Protein AF-A0A7Y7YJT6-F1 (afdb_monomer_lite)

pLDDT: mean 91.1, std 6.92, range [49.12, 96.25]

Structure (mmCIF, N/CA/C/O backbone):
data_AF-A0A7Y7YJT6-F1
#
_entry.id   AF-A0A7Y7YJT6-F1
#
loop_
_atom_site.group_PDB
_atom_site.id
_atom_site.type_symbol
_atom_site.label_atom_id
_atom_site.label_alt_id
_atom_site.label_comp_id
_atom_site.label_asym_id
_atom_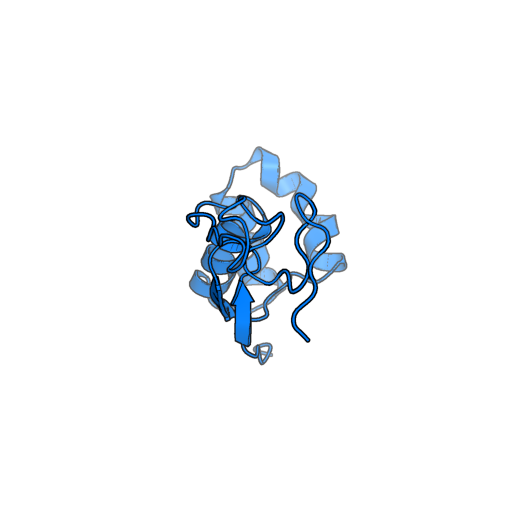site.label_entity_id
_atom_site.label_seq_id
_atom_site.pdbx_PDB_ins_code
_atom_site.Cartn_x
_atom_site.Cartn_y
_atom_site.Cartn_z
_atom_site.occupancy
_atom_site.B_iso_or_equiv
_atom_site.auth_seq_id
_atom_site.auth_comp_id
_atom_site.auth_asym_id
_atom_site.auth_atom_id
_atom_site.pdbx_PDB_model_num
ATOM 1 N N . MET A 1 1 ? -23.037 -3.570 9.710 1.00 49.12 1 MET A N 1
ATOM 2 C CA . MET A 1 1 ? -23.051 -3.901 8.269 1.00 49.12 1 MET A CA 1
ATOM 3 C C . MET A 1 1 ? -21.631 -4.250 7.879 1.00 49.12 1 MET A C 1
ATOM 5 O O . MET A 1 1 ? -20.758 -3.433 8.130 1.00 49.12 1 MET A O 1
ATOM 9 N N . ILE A 1 2 ? -21.392 -5.452 7.356 1.00 60.50 2 ILE A N 1
ATOM 10 C CA . ILE A 1 2 ? -20.072 -5.842 6.847 1.00 60.50 2 ILE A CA 1
ATOM 11 C C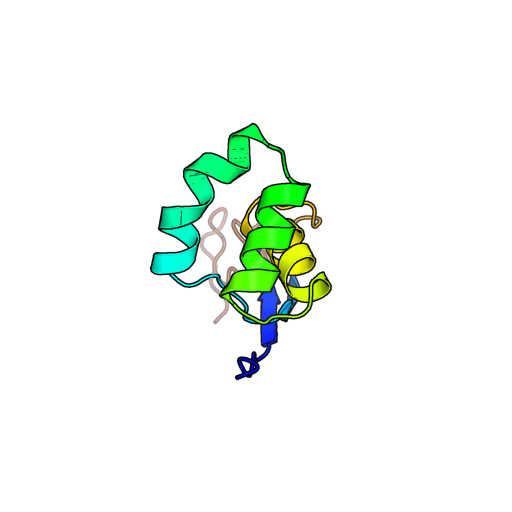 . ILE A 1 2 ? -19.956 -5.249 5.444 1.00 60.50 2 ILE A C 1
ATOM 13 O O . ILE A 1 2 ? -20.849 -5.434 4.619 1.00 60.50 2 ILE A O 1
ATOM 17 N N . ARG A 1 3 ? -18.901 -4.477 5.192 1.00 66.88 3 ARG A N 1
ATOM 18 C CA . ARG A 1 3 ? -18.657 -3.868 3.882 1.00 66.88 3 ARG A CA 1
ATOM 19 C C . ARG A 1 3 ? -18.252 -4.977 2.905 1.00 66.88 3 ARG A C 1
ATOM 21 O O . ARG A 1 3 ? -17.259 -5.655 3.146 1.00 66.88 3 ARG A O 1
ATOM 28 N N . GLU A 1 4 ?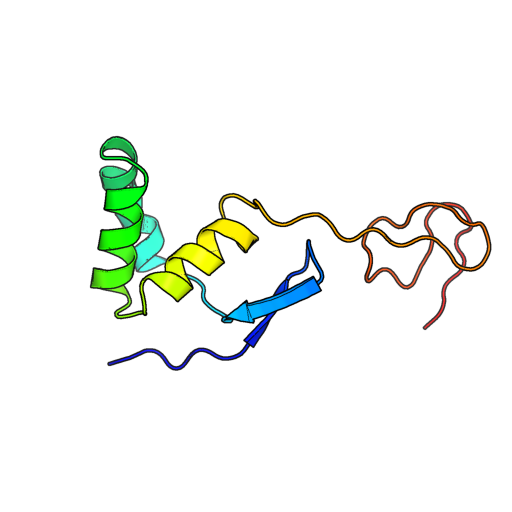 -18.999 -5.178 1.820 1.00 68.62 4 GLU A N 1
ATOM 29 C CA . GLU A 1 4 ? -18.582 -6.101 0.757 1.00 68.62 4 GLU A CA 1
ATOM 30 C C . GLU A 1 4 ? -17.410 -5.488 -0.018 1.00 68.62 4 GLU A C 1
ATOM 32 O O . GLU A 1 4 ? -17.506 -4.389 -0.572 1.00 68.62 4 GLU A O 1
ATOM 37 N N . LEU A 1 5 ? -16.273 -6.181 -0.023 1.00 84.81 5 LEU A N 1
ATOM 38 C CA . LEU A 1 5 ? -15.033 -5.704 -0.626 1.00 84.81 5 LEU A CA 1
ATOM 39 C C . LEU A 1 5 ? -14.644 -6.631 -1.779 1.00 84.81 5 LEU A C 1
ATOM 41 O O . LEU A 1 5 ? -14.472 -7.829 -1.591 1.00 84.81 5 LEU A O 1
ATOM 45 N N . GLY A 1 6 ? -14.493 -6.072 -2.982 1.00 92.19 6 GLY A N 1
ATOM 46 C CA . GLY A 1 6 ? -13.981 -6.815 -4.138 1.00 92.19 6 GLY A CA 1
ATOM 47 C C . GLY A 1 6 ? -12.461 -7.009 -4.090 1.00 92.19 6 GLY A C 1
ATOM 48 O O . GLY A 1 6 ? -11.808 -6.682 -3.103 1.00 92.19 6 GLY A O 1
ATOM 49 N N . HIS A 1 7 ? -11.868 -7.443 -5.205 1.00 94.94 7 HIS A N 1
ATOM 50 C CA . HIS A 1 7 ? -10.416 -7.622 -5.335 1.00 94.94 7 HIS A CA 1
ATOM 51 C C . HIS A 1 7 ? -9.788 -6.673 -6.372 1.00 94.94 7 HIS A C 1
ATOM 53 O O . HIS A 1 7 ? -10.468 -6.044 -7.201 1.00 94.94 7 HIS A O 1
ATOM 59 N N . ARG A 1 8 ? -8.463 -6.519 -6.308 1.00 93.62 8 ARG A N 1
ATOM 60 C CA . ARG A 1 8 ? -7.640 -5.820 -7.309 1.00 93.62 8 ARG A CA 1
ATOM 61 C C . ARG A 1 8 ? -6.204 -6.343 -7.302 1.00 93.62 8 ARG A C 1
ATOM 63 O O . ARG A 1 8 ? -5.767 -6.920 -6.317 1.00 93.62 8 ARG A O 1
ATOM 70 N N . LEU A 1 9 ? -5.444 -6.048 -8.352 1.00 94.38 9 LEU A N 1
ATOM 71 C CA . LEU A 1 9 ? -3.999 -6.289 -8.363 1.00 94.38 9 LEU A CA 1
ATOM 72 C C . LEU A 1 9 ? -3.258 -5.163 -7.635 1.00 94.38 9 LEU A C 1
ATOM 74 O O . LEU A 1 9 ? -3.514 -3.983 -7.887 1.00 94.38 9 LEU A O 1
ATOM 78 N N . CYS A 1 10 ? -2.300 -5.513 -6.783 1.00 93.06 10 CYS A N 1
ATOM 79 C CA . CYS A 1 10 ? -1.369 -4.567 -6.189 1.00 93.06 10 CYS A CA 1
ATOM 80 C C . CYS A 1 10 ? -0.486 -3.943 -7.281 1.00 93.06 10 CYS A C 1
ATOM 82 O O . CYS A 1 10 ? 0.135 -4.646 -8.078 1.00 93.06 10 CYS A O 1
ATOM 84 N N . ASP A 1 11 ? -0.382 -2.615 -7.309 1.00 89.81 11 ASP A N 1
ATOM 85 C CA . ASP A 1 11 ? 0.432 -1.915 -8.311 1.00 89.81 11 ASP A CA 1
ATOM 86 C C . ASP A 1 11 ? 1.936 -2.148 -8.128 1.00 89.81 11 ASP A C 1
ATOM 88 O O . ASP A 1 11 ? 2.689 -2.066 -9.097 1.00 89.81 11 ASP A O 1
ATOM 92 N N . ARG A 1 12 ? 2.371 -2.498 -6.910 1.00 92.12 12 ARG A N 1
ATOM 93 C CA . ARG A 1 12 ? 3.780 -2.729 -6.580 1.00 92.12 12 ARG A CA 1
ATOM 94 C C . ARG A 1 12 ? 4.231 -4.155 -6.885 1.00 92.12 12 ARG A C 1
ATOM 96 O O . ARG A 1 12 ? 5.167 -4.316 -7.658 1.00 92.12 12 ARG A O 1
ATOM 103 N N . CYS A 1 13 ? 3.598 -5.168 -6.293 1.00 93.88 13 CYS A N 1
ATOM 104 C CA . CYS A 1 13 ? 4.018 -6.573 -6.429 1.00 93.88 13 CYS A CA 1
ATOM 105 C C . CYS A 1 13 ? 3.233 -7.365 -7.486 1.00 93.88 13 CYS A C 1
ATOM 107 O O . CYS A 1 13 ? 3.735 -8.355 -8.008 1.00 93.88 13 CYS A O 1
ATOM 109 N N . GLY A 1 14 ? 2.028 -6.921 -7.852 1.00 92.44 14 GLY A N 1
ATOM 110 C CA . GLY A 1 14 ? 1.153 -7.642 -8.777 1.00 92.44 14 GLY A CA 1
ATOM 111 C C . GLY A 1 14 ? 0.282 -8.730 -8.149 1.00 92.44 14 GLY A C 1
ATOM 112 O O . GLY A 1 14 ? -0.466 -9.355 -8.893 1.00 92.44 14 GLY A O 1
ATOM 113 N N . ASP A 1 15 ? 0.321 -8.924 -6.829 1.00 95.12 15 ASP A N 1
ATOM 114 C CA . ASP A 1 15 ? -0.551 -9.883 -6.136 1.00 95.12 15 ASP A CA 1
ATOM 115 C C . ASP A 1 15 ? -2.014 -9.423 -6.126 1.00 95.12 15 ASP A C 1
ATOM 117 O O . ASP A 1 15 ? -2.300 -8.220 -6.136 1.00 95.12 15 ASP A O 1
ATOM 121 N N . THR A 1 16 ? -2.944 -10.377 -6.071 1.00 96.06 16 THR A N 1
ATOM 122 C CA . THR A 1 16 ? -4.370 -10.086 -5.874 1.00 96.06 16 THR A CA 1
ATOM 123 C C . THR A 1 16 ? -4.617 -9.771 -4.405 1.00 96.06 16 THR A C 1
ATOM 125 O O . THR A 1 16 ? -4.382 -10.618 -3.554 1.00 96.06 16 THR A O 1
ATOM 128 N N . ILE A 1 17 ? -5.102 -8.562 -4.129 1.00 95.19 17 ILE A N 1
ATOM 129 C CA . ILE A 1 17 ? -5.400 -8.055 -2.786 1.00 95.19 17 ILE A CA 1
ATOM 130 C C . ILE A 1 17 ? -6.853 -7.599 -2.691 1.00 95.19 17 ILE A C 1
ATOM 132 O O . ILE A 1 17 ? -7.501 -7.276 -3.698 1.00 95.19 17 ILE A O 1
ATOM 136 N N . THR A 1 18 ? -7.359 -7.502 -1.470 1.00 95.88 18 THR A N 1
ATOM 137 C CA . THR A 1 18 ? -8.666 -6.921 -1.177 1.00 95.88 18 THR A CA 1
ATOM 138 C C . THR A 1 18 ? -8.699 -5.456 -1.610 1.00 95.88 18 THR A C 1
ATOM 140 O O . THR A 1 18 ? -7.770 -4.668 -1.391 1.00 95.88 18 THR A O 1
ATOM 143 N N . ARG A 1 19 ? -9.800 -5.041 -2.236 1.00 93.94 19 ARG A N 1
ATOM 144 C CA . ARG A 1 19 ? -10.073 -3.652 -2.628 1.00 93.94 19 ARG A CA 1
ATOM 145 C C . ARG A 1 19 ? -10.589 -2.861 -1.427 1.00 93.94 19 ARG A C 1
ATOM 147 O O . ARG A 1 19 ? -11.645 -2.240 -1.473 1.00 93.94 19 ARG A O 1
ATOM 154 N N . TYR A 1 20 ? -9.816 -2.890 -0.353 1.00 93.25 20 TYR A N 1
ATOM 155 C CA . TYR A 1 20 ? -10.080 -2.124 0.847 1.00 93.25 20 TYR A CA 1
ATOM 156 C C . TYR A 1 20 ? -9.367 -0.771 0.803 1.00 93.25 20 TYR A C 1
ATOM 158 O O . TYR A 1 20 ? -8.232 -0.643 0.329 1.00 93.25 20 TYR A O 1
ATOM 166 N N . CYS A 1 21 ? -10.064 0.241 1.301 1.00 91.19 21 CYS A N 1
ATOM 167 C CA . CYS A 1 21 ? -9.525 1.533 1.682 1.00 91.19 21 CYS A CA 1
ATOM 168 C C . CYS A 1 21 ? -10.396 2.056 2.833 1.00 91.19 21 CYS A C 1
ATOM 170 O O . CYS A 1 21 ? -11.625 2.053 2.672 1.00 91.19 21 CYS A O 1
ATOM 172 N N . PRO A 1 22 ? -9.801 2.511 3.951 1.00 91.94 22 PRO A N 1
ATOM 173 C CA . PRO A 1 22 ? -10.548 3.207 4.992 1.00 91.94 22 PRO A CA 1
ATOM 174 C C . PRO A 1 22 ? -11.334 4.377 4.394 1.00 91.94 22 PRO A C 1
ATOM 176 O O . PRO A 1 22 ? -10.882 5.000 3.425 1.00 91.94 22 PRO A O 1
ATOM 179 N N . SER A 1 23 ? -12.511 4.671 4.944 1.00 91.56 23 SER A N 1
ATOM 180 C CA . SER A 1 23 ? -13.227 5.894 4.586 1.00 91.56 23 SER A CA 1
ATOM 181 C C . SER A 1 23 ? -12.415 7.131 4.985 1.00 91.56 23 SER A C 1
ATOM 183 O O . SER A 1 23 ? -11.569 7.078 5.881 1.00 91.56 23 SER A O 1
ATOM 185 N N . VAL A 1 24 ? -12.672 8.258 4.315 1.00 90.31 24 VAL A N 1
ATOM 186 C CA . VAL A 1 24 ? -12.015 9.535 4.638 1.00 90.31 24 VAL A CA 1
ATOM 187 C C . VAL A 1 24 ? -12.291 9.926 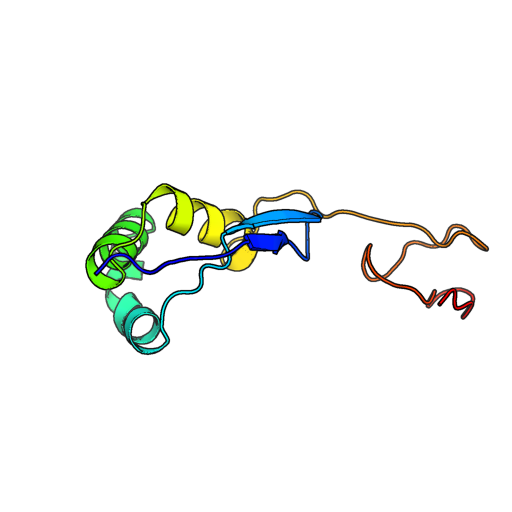6.090 1.00 90.31 24 VAL A C 1
ATOM 189 O O . VAL A 1 24 ? -11.364 10.305 6.795 1.00 90.31 24 VAL A O 1
ATOM 192 N N . GLU A 1 25 ? -13.533 9.758 6.548 1.00 91.88 25 GLU A N 1
ATOM 193 C CA . GLU A 1 25 ? -13.938 10.026 7.931 1.00 91.88 25 GLU A CA 1
ATOM 194 C C . GLU A 1 25 ? -13.110 9.216 8.930 1.00 91.88 25 GLU A C 1
ATOM 196 O O . GLU A 1 25 ? -12.493 9.786 9.830 1.00 91.88 25 GLU A O 1
ATOM 201 N N . THR A 1 26 ? -13.044 7.895 8.742 1.00 90.94 26 THR A N 1
ATOM 202 C CA . THR A 1 26 ? -12.228 7.028 9.591 1.00 90.94 26 THR A CA 1
ATOM 203 C C . THR A 1 26 ? -10.776 7.487 9.587 1.00 90.94 26 THR A C 1
ATOM 205 O O . THR A 1 26 ? -10.190 7.639 10.654 1.00 90.94 26 THR A O 1
ATOM 208 N N . PHE A 1 27 ? -10.203 7.760 8.412 1.00 88.69 27 PHE A N 1
ATOM 209 C CA . PHE A 1 27 ? -8.796 8.134 8.279 1.00 88.69 27 PHE A CA 1
ATOM 210 C C . PHE A 1 27 ? -8.463 9.456 8.986 1.00 88.69 27 PHE A C 1
ATOM 212 O O . PHE A 1 27 ? -7.436 9.552 9.656 1.00 88.69 27 PHE A O 1
ATOM 219 N N . SER A 1 28 ? -9.348 10.454 8.901 1.00 89.00 28 SER A N 1
ATOM 220 C CA . SER A 1 28 ? -9.192 11.745 9.584 1.00 89.00 28 SER A CA 1
ATOM 221 C C . SER A 1 28 ? -9.184 11.631 11.110 1.00 89.00 28 SER A C 1
ATOM 223 O O . SER A 1 28 ? -8.635 12.500 11.783 1.00 89.00 28 SER A O 1
ATOM 225 N N . LEU A 1 29 ? -9.758 10.562 11.663 1.00 90.25 29 LEU A N 1
ATOM 226 C CA . LEU A 1 29 ? -9.869 10.341 13.104 1.00 90.25 29 LEU A CA 1
ATOM 227 C C . LEU A 1 29 ? -8.772 9.425 13.669 1.00 90.25 29 LEU A C 1
ATOM 229 O O . LEU A 1 29 ? -8.735 9.212 14.879 1.00 90.25 29 LEU A O 1
ATOM 233 N N . LEU A 1 30 ? -7.860 8.908 12.833 1.00 88.62 30 LEU A N 1
ATOM 234 C CA . LEU A 1 30 ? -6.775 8.021 13.280 1.00 88.62 30 LEU A CA 1
ATOM 235 C C . LEU A 1 30 ? -5.613 8.752 13.959 1.00 88.62 30 LEU A C 1
ATOM 237 O O . LEU A 1 30 ? -4.832 8.105 14.653 1.00 88.62 30 LEU A O 1
ATOM 241 N N . GLY A 1 31 ? -5.501 10.075 13.790 1.00 85.81 31 GLY A N 1
ATOM 242 C CA . GLY A 1 31 ? -4.413 10.901 14.337 1.00 85.81 31 GLY A CA 1
ATOM 243 C C . GLY A 1 31 ? -4.035 10.557 15.788 1.00 85.81 31 GLY A C 1
ATOM 244 O O . GLY A 1 31 ? -2.897 10.158 16.020 1.00 85.81 31 GLY A O 1
ATOM 245 N N . PRO A 1 32 ? -4.982 10.598 16.746 1.00 89.94 32 PRO A N 1
ATOM 246 C CA . PRO A 1 32 ? -4.714 10.306 18.161 1.00 89.94 32 PRO A CA 1
ATOM 247 C C . PRO A 1 32 ? -4.279 8.863 18.472 1.00 89.94 32 PRO A C 1
ATOM 249 O O . PRO A 1 32 ? -3.757 8.590 19.552 1.00 89.94 32 PRO A O 1
ATOM 252 N N . PHE A 1 33 ? -4.523 7.917 17.562 1.00 90.19 33 PHE A N 1
ATOM 253 C CA . PHE A 1 33 ? -4.162 6.509 17.746 1.00 90.19 33 PHE A CA 1
ATOM 254 C C . PHE A 1 33 ? -2.742 6.211 17.261 1.00 90.19 33 PHE A C 1
ATOM 256 O O . PHE A 1 33 ? -2.163 5.206 17.665 1.00 90.19 33 PHE A O 1
ATOM 263 N N . HIS A 1 34 ? -2.149 7.083 16.437 1.00 85.44 34 HIS A N 1
ATOM 264 C CA . HIS A 1 34 ? -0.770 6.909 15.981 1.00 85.44 34 HIS A CA 1
ATOM 265 C C . HIS A 1 34 ? 0.236 6.954 17.137 1.00 85.44 34 HIS A C 1
ATOM 267 O O . HIS A 1 34 ? 1.144 6.124 17.168 1.00 85.44 34 HIS A O 1
ATOM 273 N N . ASP A 1 35 ? 0.027 7.840 18.114 1.00 87.62 35 ASP A N 1
ATOM 274 C CA . ASP A 1 35 ? 0.888 7.967 19.301 1.00 87.62 35 ASP A CA 1
ATOM 275 C C . ASP A 1 35 ? 0.813 6.735 20.220 1.00 87.62 35 ASP A C 1
ATOM 277 O O . ASP A 1 35 ? 1.745 6.443 20.966 1.00 87.62 35 ASP A O 1
ATOM 281 N N . GLN A 1 36 ? -0.278 5.968 20.130 1.00 89.94 36 GLN A N 1
ATOM 282 C CA . GLN A 1 36 ? -0.493 4.718 20.870 1.00 89.94 36 GLN A CA 1
ATOM 283 C C . GLN A 1 36 ? 0.116 3.498 20.153 1.00 89.94 36 GLN A C 1
ATOM 285 O O . GLN A 1 36 ? 0.139 2.393 20.696 1.00 89.94 36 GLN A O 1
ATOM 290 N N . GLY A 1 37 ? 0.634 3.689 18.936 1.00 88.69 37 GLY A N 1
ATOM 291 C CA . GLY A 1 37 ? 1.327 2.674 18.151 1.00 88.69 37 GLY A CA 1
ATOM 292 C C . GLY A 1 37 ? 0.467 1.983 17.087 1.00 88.69 37 GLY A C 1
ATOM 293 O O . GLY A 1 37 ? -0.750 2.134 17.000 1.00 88.69 37 GLY A O 1
ATOM 294 N N . LYS A 1 38 ? 1.135 1.181 16.243 1.00 87.56 38 LYS A N 1
ATOM 295 C CA . LYS A 1 38 ? 0.537 0.528 15.059 1.00 87.56 38 LYS A CA 1
ATOM 296 C C . LYS A 1 38 ? -0.700 -0.308 15.398 1.00 87.56 38 LYS A C 1
ATOM 298 O O . LYS A 1 38 ? -1.651 -0.299 14.625 1.00 87.56 38 LYS A O 1
ATOM 303 N N . GLN A 1 39 ? -0.686 -1.023 16.524 1.00 90.44 39 GLN A N 1
ATOM 304 C CA . GLN A 1 39 ? -1.790 -1.908 16.896 1.00 90.44 39 GLN A CA 1
ATOM 305 C C . GLN A 1 39 ? -3.074 -1.125 17.205 1.00 90.44 39 GLN A C 1
ATOM 307 O O . GLN A 1 39 ? -4.124 -1.484 16.688 1.00 90.44 39 GLN A O 1
ATOM 312 N N . ALA A 1 40 ? -2.978 -0.004 17.929 1.00 92.25 40 ALA A N 1
ATOM 313 C CA . ALA A 1 40 ? -4.131 0.843 18.240 1.00 92.25 40 ALA A CA 1
ATOM 314 C C . ALA A 1 40 ? -4.813 1.386 16.970 1.00 92.25 40 ALA A C 1
ATOM 316 O O . ALA A 1 40 ? -6.038 1.430 16.882 1.00 92.25 40 ALA A O 1
ATOM 317 N N . VAL A 1 41 ? -4.023 1.736 15.949 1.00 91.88 41 VAL A N 1
ATOM 318 C CA . VAL A 1 41 ? -4.542 2.163 14.640 1.00 91.88 41 VAL A CA 1
ATOM 319 C C . VAL A 1 41 ? -5.281 1.024 13.926 1.00 91.88 41 VAL A C 1
ATOM 321 O O . VAL A 1 41 ? -6.337 1.253 13.338 1.00 91.88 41 VAL A O 1
ATOM 324 N N . LEU A 1 42 ? -4.740 -0.200 13.956 1.00 92.31 42 LEU A N 1
ATOM 325 C CA . LEU A 1 42 ? -5.384 -1.369 13.344 1.00 92.31 42 LEU A CA 1
ATOM 326 C C . LEU A 1 42 ? -6.709 -1.701 14.037 1.00 92.31 42 LEU A C 1
ATOM 328 O O . LEU A 1 42 ? -7.714 -1.902 13.355 1.00 92.31 42 LEU A O 1
ATOM 332 N N . ASP A 1 43 ? -6.715 -1.709 15.368 1.00 92.75 43 ASP A N 1
ATOM 333 C CA . ASP A 1 43 ? -7.899 -2.021 16.169 1.00 92.75 43 ASP A CA 1
ATOM 334 C C . ASP A 1 43 ? -9.008 -0.984 15.935 1.00 92.75 43 ASP A C 1
ATOM 336 O O . ASP A 1 43 ? -10.171 -1.345 15.738 1.00 92.75 43 ASP A O 1
ATOM 340 N N . GLU A 1 44 ? -8.655 0.303 15.858 1.00 94.00 44 GLU A N 1
ATOM 341 C CA . GLU A 1 44 ? -9.618 1.372 15.584 1.00 94.00 44 GLU A CA 1
ATOM 342 C C . GLU A 1 44 ? -10.201 1.285 14.165 1.00 94.00 44 GLU A C 1
ATOM 344 O O . GLU A 1 44 ? -11.399 1.506 13.966 1.00 94.00 44 GLU A O 1
ATOM 349 N N . LEU A 1 45 ? -9.385 0.910 13.175 1.00 92.94 45 LEU A N 1
ATOM 350 C CA . LEU A 1 45 ? -9.846 0.667 11.806 1.00 92.94 45 LEU A CA 1
ATOM 351 C C . LEU A 1 45 ? -10.848 -0.485 11.737 1.00 92.94 45 LEU A C 1
ATOM 353 O O . LEU A 1 45 ? -11.902 -0.340 11.118 1.00 92.94 45 LEU A O 1
ATOM 357 N N . VAL A 1 46 ? -10.540 -1.609 12.387 1.00 93.75 46 VAL A N 1
ATOM 358 C CA . VAL A 1 46 ? -11.442 -2.767 12.473 1.00 93.75 46 VAL A CA 1
ATOM 359 C C . VAL A 1 46 ? -12.754 -2.366 13.140 1.00 93.75 46 VAL A C 1
ATOM 361 O O . VAL A 1 46 ? -13.829 -2.651 12.610 1.00 93.75 46 VAL A O 1
ATOM 364 N N . ARG A 1 47 ? -12.678 -1.649 14.268 1.00 93.12 47 ARG A N 1
ATOM 365 C CA . ARG A 1 47 ? -13.847 -1.216 15.041 1.00 93.12 47 ARG A CA 1
ATOM 366 C C . ARG A 1 47 ? -14.763 -0.280 14.251 1.00 93.12 47 ARG A C 1
ATOM 368 O O . ARG A 1 47 ? -15.980 -0.436 14.323 1.00 93.12 47 ARG A O 1
ATOM 375 N N . ARG A 1 48 ? -14.205 0.698 13.528 1.00 91.62 48 ARG A N 1
ATOM 376 C CA . ARG A 1 48 ? -14.988 1.701 12.779 1.00 91.62 48 ARG A CA 1
ATOM 377 C C . ARG A 1 48 ? -15.553 1.175 11.470 1.00 91.62 48 ARG A C 1
ATOM 379 O O . ARG A 1 48 ? -16.698 1.467 11.145 1.00 91.62 48 ARG A O 1
ATOM 386 N N . GLU A 1 49 ? -14.757 0.431 10.711 1.00 90.44 49 GLU A N 1
ATOM 387 C CA . GLU A 1 49 ? -15.140 -0.006 9.364 1.00 90.44 49 GLU A CA 1
ATOM 388 C C . GLU A 1 49 ? -15.829 -1.378 9.369 1.00 90.44 49 GLU A C 1
ATOM 390 O O . GLU A 1 49 ? -16.419 -1.767 8.361 1.00 90.44 49 GLU A O 1
ATOM 395 N N . GLY A 1 50 ? -15.781 -2.115 10.488 1.00 91.00 50 GLY A N 1
ATOM 396 C CA . GLY A 1 50 ? -16.404 -3.434 10.611 1.00 91.00 50 GLY A CA 1
ATOM 397 C C . GLY A 1 50 ? -15.822 -4.455 9.631 1.00 91.00 50 GLY A C 1
ATOM 398 O O . GLY A 1 50 ? -16.563 -5.256 9.060 1.00 91.00 50 GLY A O 1
ATOM 399 N N . VAL A 1 51 ? -14.510 -4.381 9.391 1.00 90.50 51 VAL A N 1
ATOM 400 C CA . VAL A 1 51 ? -13.772 -5.223 8.438 1.00 90.50 51 VAL A CA 1
ATOM 401 C C . VAL A 1 51 ? -12.889 -6.234 9.159 1.00 90.50 51 VAL A C 1
ATOM 403 O O . VAL A 1 51 ? -12.440 -5.992 10.277 1.00 90.50 51 VAL A O 1
ATOM 406 N N . ASP A 1 52 ? -12.608 -7.357 8.499 1.00 92.06 52 ASP A N 1
ATOM 407 C CA . ASP A 1 52 ? -11.703 -8.375 9.031 1.00 92.06 52 ASP A CA 1
ATOM 408 C C . ASP A 1 52 ? -10.301 -7.778 9.309 1.00 92.06 52 ASP A C 1
ATOM 410 O O . ASP A 1 52 ? -9.748 -7.086 8.441 1.00 92.06 52 ASP A O 1
ATOM 414 N N . PRO A 1 53 ? -9.688 -8.043 10.479 1.00 93.44 53 PRO A N 1
ATOM 415 C CA . PRO A 1 53 ? -8.349 -7.551 10.810 1.00 93.44 53 PRO A CA 1
ATOM 416 C C . PRO A 1 53 ? -7.277 -7.893 9.767 1.00 93.44 53 PRO A C 1
ATOM 418 O O . PRO A 1 53 ? -6.375 -7.089 9.521 1.00 93.44 53 PRO A O 1
ATOM 421 N N . ASN A 1 54 ? -7.380 -9.047 9.102 1.00 94.06 54 ASN A N 1
ATOM 422 C CA . ASN A 1 54 ? -6.441 -9.457 8.060 1.00 94.06 54 ASN A CA 1
ATOM 423 C C . ASN A 1 54 ? -6.543 -8.572 6.816 1.00 94.06 54 ASN A C 1
ATOM 425 O O . ASN A 1 54 ? -5.523 -8.305 6.183 1.00 94.06 54 ASN A O 1
ATOM 429 N N . ILE A 1 55 ? -7.735 -8.062 6.491 1.00 94.44 55 ILE A N 1
ATOM 430 C CA . ILE A 1 55 ? -7.936 -7.120 5.379 1.00 94.44 55 ILE A CA 1
ATOM 431 C C . ILE A 1 55 ? -7.258 -5.781 5.692 1.00 94.44 55 ILE A C 1
ATOM 433 O O . ILE A 1 55 ? -6.608 -5.186 4.827 1.00 94.44 55 ILE A O 1
ATOM 437 N N . VAL A 1 56 ? -7.363 -5.306 6.937 1.00 94.25 56 VAL A N 1
ATOM 438 C CA . VAL A 1 56 ? -6.666 -4.086 7.372 1.00 94.25 56 VAL A CA 1
ATOM 439 C C . VAL A 1 56 ? -5.155 -4.298 7.324 1.00 94.25 56 VAL A C 1
ATOM 441 O O . VAL A 1 56 ? -4.428 -3.455 6.795 1.00 94.25 56 VAL A O 1
ATOM 444 N N . LEU A 1 57 ? -4.672 -5.444 7.806 1.00 94.38 57 LEU A N 1
ATOM 445 C CA . LEU A 1 57 ? -3.255 -5.788 7.772 1.00 94.38 57 LEU A CA 1
ATOM 446 C C . LEU A 1 57 ? -2.714 -5.879 6.337 1.00 94.38 57 LEU A C 1
ATOM 448 O O . LEU A 1 57 ? -1.646 -5.335 6.047 1.00 94.38 57 LEU A O 1
ATOM 452 N N . GLU A 1 58 ? -3.456 -6.515 5.428 1.00 95.12 58 GLU A N 1
ATOM 453 C CA . GLU A 1 58 ? -3.135 -6.578 3.999 1.00 95.12 58 GLU A CA 1
ATOM 454 C C . GLU A 1 58 ? -3.049 -5.170 3.394 1.00 95.12 58 GLU A C 1
ATOM 456 O O . GLU A 1 58 ? -2.066 -4.830 2.728 1.00 95.12 58 GLU A O 1
ATOM 461 N N . TYR A 1 59 ? -4.022 -4.302 3.686 1.00 93.75 59 TYR A N 1
ATOM 462 C CA . TYR A 1 59 ? -3.986 -2.907 3.250 1.00 93.75 59 TYR A CA 1
ATOM 463 C C . TYR A 1 59 ? -2.740 -2.172 3.757 1.00 93.75 59 TYR A C 1
ATOM 465 O O . TYR A 1 59 ? -2.086 -1.472 2.978 1.00 93.75 59 TYR A O 1
ATOM 473 N N . PHE A 1 60 ? -2.348 -2.365 5.018 1.00 92.25 60 PHE A N 1
ATOM 474 C CA . PHE A 1 60 ? -1.123 -1.763 5.547 1.00 92.25 60 PHE A CA 1
ATOM 475 C C . PHE A 1 60 ? 0.111 -2.233 4.779 1.00 92.25 60 PHE A C 1
ATOM 477 O O . PHE A 1 60 ? 0.872 -1.394 4.294 1.00 92.25 60 PHE A O 1
ATOM 484 N N . ARG A 1 61 ? 0.257 -3.550 4.602 1.00 94.19 61 ARG A N 1
ATOM 485 C CA . ARG A 1 61 ? 1.410 -4.181 3.942 1.00 94.19 61 ARG A CA 1
ATOM 486 C C . ARG A 1 61 ? 1.531 -3.870 2.454 1.00 94.19 61 ARG A C 1
ATOM 488 O O . ARG A 1 61 ? 2.627 -3.975 1.907 1.00 94.19 61 ARG A O 1
ATOM 495 N N . HIS A 1 62 ? 0.439 -3.508 1.781 1.00 95.00 62 HIS A N 1
ATOM 496 C CA . HIS A 1 62 ? 0.447 -3.242 0.337 1.00 95.00 62 HIS A CA 1
ATOM 497 C C . HIS A 1 62 ? 0.254 -1.767 -0.041 1.00 95.00 62 HIS A C 1
ATOM 499 O O . HIS A 1 62 ? 0.539 -1.412 -1.187 1.00 95.00 62 HIS A O 1
ATOM 505 N N . ARG A 1 63 ? -0.241 -0.903 0.860 1.00 90.75 63 ARG A N 1
ATOM 506 C CA . ARG A 1 63 ? -0.578 0.501 0.541 1.00 90.75 63 ARG A CA 1
ATOM 507 C C . ARG A 1 63 ? 0.073 1.516 1.475 1.00 90.75 63 ARG A C 1
ATOM 509 O O . ARG A 1 63 ? 0.750 2.403 0.973 1.00 90.75 63 ARG A O 1
ATOM 516 N N . MET A 1 64 ? -0.136 1.403 2.787 1.00 88.12 64 MET A N 1
ATOM 517 C CA . MET A 1 64 ? 0.340 2.408 3.756 1.00 88.12 64 MET A CA 1
ATOM 518 C C . MET A 1 64 ? 1.845 2.310 3.998 1.00 88.12 64 MET A C 1
ATOM 520 O O . MET A 1 64 ? 2.565 3.294 3.874 1.00 88.12 64 MET A O 1
ATOM 524 N N . PHE A 1 65 ? 2.314 1.102 4.309 1.00 89.81 65 PHE A N 1
ATOM 525 C CA . PHE A 1 65 ? 3.715 0.786 4.564 1.00 89.81 65 PHE A CA 1
ATOM 526 C C . PHE A 1 65 ? 4.069 -0.433 3.717 1.00 89.81 65 PHE A C 1
ATOM 528 O O . PHE A 1 65 ? 4.000 -1.562 4.201 1.00 89.81 65 PHE A O 1
ATOM 535 N N . PRO A 1 66 ? 4.355 -0.232 2.418 1.00 90.69 66 PRO A N 1
ATOM 536 C CA . PRO A 1 66 ? 4.525 -1.341 1.499 1.00 90.69 66 PRO A CA 1
ATOM 537 C C . PRO A 1 66 ? 5.688 -2.260 1.913 1.00 90.69 66 PRO A C 1
ATOM 539 O O . PRO A 1 66 ? 6.860 -1.910 1.762 1.00 90.69 66 PRO A O 1
ATOM 542 N N . GLU A 1 67 ? 5.365 -3.471 2.357 1.00 94.69 67 GLU A N 1
ATOM 543 C CA . GLU A 1 67 ? 6.307 -4.548 2.703 1.00 94.69 67 GLU A CA 1
ATOM 544 C C . GLU A 1 67 ? 6.479 -5.537 1.530 1.00 94.69 67 GLU A C 1
ATOM 546 O O . GLU A 1 67 ? 7.454 -6.281 1.463 1.00 94.69 67 GLU A O 1
ATOM 551 N N . CYS A 1 68 ? 5.562 -5.521 0.555 1.00 94.25 68 CYS A N 1
ATOM 552 C CA . CYS A 1 68 ? 5.581 -6.436 -0.588 1.00 94.25 68 CYS A CA 1
ATOM 553 C C . CYS A 1 68 ? 6.734 -6.157 -1.572 1.00 94.25 68 CYS A C 1
ATOM 555 O O . CYS A 1 68 ? 7.065 -5.005 -1.860 1.00 94.25 68 CYS A O 1
ATOM 557 N N . LYS A 1 69 ? 7.333 -7.206 -2.148 1.00 93.44 69 LYS A N 1
ATOM 558 C CA . LYS A 1 69 ? 8.460 -7.052 -3.082 1.00 93.44 69 LYS A CA 1
ATOM 559 C C . LYS A 1 69 ? 8.003 -6.367 -4.384 1.00 93.44 69 LYS A C 1
ATOM 561 O O . LYS A 1 69 ? 7.042 -6.832 -4.995 1.00 93.44 69 LYS A O 1
ATOM 566 N N . PRO A 1 70 ? 8.678 -5.297 -4.850 1.00 92.50 70 PRO A N 1
ATOM 567 C CA . PRO A 1 70 ? 8.342 -4.676 -6.125 1.00 92.50 70 PRO A CA 1
ATOM 568 C C . PRO A 1 70 ? 8.533 -5.660 -7.277 1.00 92.50 70 PRO A C 1
ATOM 570 O O . PRO A 1 70 ? 9.585 -6.292 -7.399 1.00 92.50 70 PRO A O 1
ATOM 573 N N . LYS A 1 71 ? 7.532 -5.749 -8.149 1.00 94.62 71 LYS A N 1
ATOM 574 C CA . LYS A 1 71 ? 7.641 -6.454 -9.418 1.00 94.62 71 LYS A CA 1
ATOM 575 C C . LYS A 1 71 ? 8.331 -5.543 -10.421 1.00 94.62 71 LYS A C 1
ATOM 577 O O . LYS A 1 71 ? 7.945 -4.389 -10.607 1.00 94.62 71 LYS A O 1
ATOM 582 N N . VAL A 1 72 ? 9.359 -6.084 -11.060 1.00 93.38 72 VAL A N 1
ATOM 583 C CA . VAL A 1 72 ? 10.167 -5.402 -12.071 1.00 93.38 72 VAL A CA 1
ATOM 584 C C . VAL A 1 72 ? 9.939 -6.097 -13.407 1.00 93.38 72 VAL A C 1
ATOM 586 O O . VAL A 1 72 ? 9.813 -7.319 -13.459 1.00 93.38 72 VAL A O 1
ATOM 589 N N . ALA A 1 73 ? 9.873 -5.317 -14.480 1.00 93.75 73 ALA A N 1
ATOM 590 C CA . ALA A 1 73 ? 9.835 -5.825 -15.844 1.00 93.75 73 ALA A CA 1
ATOM 591 C C . ALA A 1 73 ? 10.873 -5.095 -16.696 1.00 93.75 73 ALA A C 1
ATOM 593 O O . ALA A 1 73 ? 11.304 -3.990 -16.359 1.00 93.75 73 ALA A O 1
ATOM 594 N N . HIS A 1 74 ? 11.244 -5.720 -17.807 1.00 95.69 74 HIS A N 1
ATOM 595 C CA . HIS A 1 74 ? 12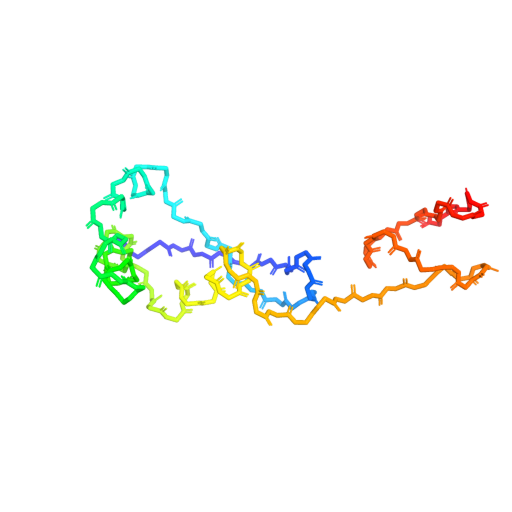.224 -5.204 -18.752 1.00 95.69 74 HIS A CA 1
ATOM 596 C C . HIS A 1 74 ? 11.580 -5.049 -20.127 1.00 95.69 74 HIS A C 1
ATOM 598 O O . HIS A 1 74 ? 10.644 -5.768 -20.477 1.00 95.69 74 HIS A O 1
ATOM 604 N N . CYS A 1 75 ? 12.075 -4.091 -20.903 1.00 96.25 75 CYS A N 1
ATOM 605 C CA . CYS A 1 75 ? 11.649 -3.882 -22.275 1.00 96.25 75 CYS A CA 1
ATOM 606 C C . CYS A 1 75 ? 12.012 -5.097 -23.135 1.00 96.25 75 CYS A C 1
ATOM 608 O O . CYS A 1 75 ? 13.175 -5.491 -23.181 1.00 96.25 75 CYS A O 1
ATOM 610 N N . ALA A 1 76 ? 11.041 -5.623 -23.883 1.00 94.50 76 ALA A N 1
ATOM 611 C CA . ALA A 1 76 ? 11.254 -6.747 -24.794 1.00 94.50 76 ALA A CA 1
ATOM 612 C C . ALA A 1 76 ? 12.211 -6.431 -25.964 1.00 94.50 76 ALA A C 1
ATOM 614 O O . ALA A 1 76 ? 12.750 -7.348 -26.571 1.00 94.50 76 ALA A O 1
ATOM 615 N N . PHE A 1 77 ? 12.429 -5.149 -26.282 1.00 95.38 77 PHE A N 1
ATOM 616 C CA . PHE A 1 77 ? 13.246 -4.723 -27.424 1.00 95.38 77 PHE A CA 1
ATOM 617 C C . PHE A 1 77 ? 14.688 -4.381 -27.049 1.00 95.38 77 PHE A C 1
ATOM 619 O O . PHE A 1 77 ? 15.607 -4.719 -27.786 1.00 95.38 77 PHE A O 1
ATOM 626 N N . CYS A 1 78 ? 14.898 -3.680 -25.931 1.00 96.19 78 CYS A N 1
ATOM 627 C CA . CYS A 1 78 ? 16.223 -3.180 -25.549 1.00 96.19 78 CYS A CA 1
ATOM 628 C C . CYS A 1 78 ? 16.713 -3.692 -24.188 1.00 96.19 78 CYS A C 1
ATOM 630 O O . CYS A 1 78 ? 17.774 -3.275 -23.738 1.00 96.19 78 CYS A O 1
ATOM 632 N N . GLY A 1 79 ? 15.926 -4.515 -23.485 1.00 95.56 79 GLY A N 1
ATOM 633 C CA . GLY A 1 79 ? 16.267 -5.040 -22.157 1.00 95.56 79 GLY A CA 1
ATOM 634 C C . GLY A 1 79 ? 16.259 -4.009 -21.020 1.00 95.56 79 GLY A C 1
ATOM 635 O O . GLY A 1 79 ? 16.438 -4.381 -19.866 1.00 95.56 79 GLY A O 1
ATOM 636 N N . GLY A 1 80 ? 16.024 -2.725 -21.308 1.00 95.50 80 GLY A N 1
ATOM 637 C CA . GLY A 1 80 ? 16.002 -1.662 -20.300 1.00 95.50 80 GLY A CA 1
ATOM 638 C C . GLY A 1 80 ? 14.886 -1.860 -19.272 1.00 95.50 80 GLY A C 1
ATOM 639 O O . GLY A 1 80 ? 13.773 -2.258 -19.628 1.00 95.50 80 GLY A O 1
ATOM 640 N N . GLN A 1 81 ? 15.169 -1.577 -18.000 1.00 95.38 81 GLN A N 1
ATOM 641 C CA . GLN A 1 81 ? 14.189 -1.708 -16.923 1.00 95.38 81 GLN A CA 1
ATOM 642 C C . GLN A 1 81 ? 13.019 -0.732 -17.124 1.00 95.38 81 GLN A C 1
ATOM 644 O O . GLN A 1 81 ? 13.202 0.447 -17.421 1.00 95.38 81 GLN A O 1
ATOM 649 N N . LEU A 1 82 ? 11.791 -1.222 -16.959 1.00 94.19 82 LEU A N 1
ATOM 650 C CA . LEU A 1 82 ? 10.584 -0.412 -17.109 1.00 94.19 82 LEU A CA 1
ATOM 651 C C . LEU A 1 82 ? 10.251 0.350 -15.824 1.00 94.19 82 LEU A C 1
ATOM 653 O O . LEU A 1 82 ? 10.471 -0.139 -14.715 1.00 94.19 82 LEU A O 1
ATOM 657 N N . ARG A 1 83 ? 9.643 1.537 -15.981 1.00 90.06 83 ARG A N 1
ATOM 658 C CA . ARG A 1 83 ? 9.204 2.387 -14.858 1.00 90.06 83 ARG A CA 1
ATOM 659 C C . ARG A 1 83 ? 8.193 1.677 -13.958 1.00 90.06 83 ARG A C 1
ATOM 661 O O . ARG A 1 83 ? 8.220 1.840 -12.743 1.00 90.06 83 ARG A O 1
ATOM 668 N N . THR A 1 84 ? 7.290 0.906 -14.555 1.00 90.38 84 THR A N 1
ATOM 669 C CA . THR A 1 84 ? 6.385 0.003 -13.843 1.00 90.38 84 THR A CA 1
ATOM 670 C C . THR A 1 84 ? 6.350 -1.322 -14.586 1.00 90.38 84 THR A C 1
ATOM 672 O O . THR A 1 84 ? 6.533 -1.367 -15.803 1.00 90.38 84 THR A O 1
ATOM 675 N N . TRP A 1 85 ? 6.067 -2.414 -13.881 1.00 91.31 85 TRP A N 1
ATOM 676 C CA . TRP A 1 85 ? 5.939 -3.722 -14.525 1.00 91.31 85 TRP A CA 1
ATOM 677 C C . TRP A 1 85 ? 4.724 -3.828 -15.462 1.00 91.31 85 TRP A C 1
ATOM 679 O O . TRP A 1 85 ? 4.654 -4.757 -16.260 1.00 91.31 85 TRP A O 1
ATOM 689 N N . LYS A 1 86 ? 3.776 -2.884 -15.363 1.00 90.94 86 LYS A N 1
ATOM 690 C CA . LYS A 1 86 ? 2.600 -2.757 -16.238 1.00 90.94 86 LYS A CA 1
ATOM 691 C C . LYS A 1 86 ? 2.848 -1.837 -17.440 1.00 90.94 86 LYS A C 1
ATOM 693 O O . LYS A 1 86 ? 1.933 -1.639 -18.234 1.00 90.94 86 LYS A O 1
ATOM 698 N N . ALA A 1 87 ? 4.022 -1.208 -17.541 1.00 92.12 87 ALA A N 1
ATOM 699 C CA . ALA A 1 87 ? 4.295 -0.247 -18.600 1.00 92.12 87 ALA A CA 1
ATOM 700 C C . ALA A 1 87 ? 4.264 -0.939 -19.969 1.00 92.12 87 ALA A C 1
ATOM 702 O O . ALA A 1 87 ? 4.894 -1.977 -20.155 1.00 92.12 87 ALA A O 1
ATOM 703 N N . LYS A 1 88 ? 3.542 -0.334 -20.915 1.00 92.88 88 LYS A N 1
ATOM 704 C CA . LYS A 1 88 ? 3.491 -0.757 -22.323 1.00 92.88 88 LYS A CA 1
ATOM 705 C C . LYS A 1 88 ? 4.452 0.018 -23.225 1.00 92.88 88 LYS A C 1
ATOM 707 O O . LYS A 1 88 ? 4.594 -0.298 -24.393 1.00 92.88 88 LYS A O 1
ATOM 712 N N . GLN A 1 89 ? 5.150 0.996 -22.658 1.00 95.00 89 GLN A N 1
ATOM 713 C CA . GLN A 1 89 ? 6.098 1.843 -23.361 1.00 95.00 89 GLN A CA 1
ATOM 714 C C . GLN A 1 89 ? 7.426 1.886 -22.603 1.00 95.00 89 GLN A C 1
ATOM 716 O O . GLN A 1 89 ? 7.458 1.995 -21.372 1.00 95.00 89 GLN A O 1
ATOM 721 N N . CYS A 1 90 ? 8.537 1.809 -23.334 1.00 96.06 90 CYS A N 1
ATOM 722 C CA . CYS A 1 90 ? 9.878 1.906 -22.768 1.00 96.06 90 CYS A CA 1
ATOM 723 C C . CYS A 1 90 ? 10.413 3.342 -22.827 1.00 96.06 90 CYS A C 1
ATOM 725 O O . CYS A 1 90 ? 10.489 3.922 -23.900 1.00 96.06 90 CYS A O 1
ATOM 727 N N . MET A 1 91 ? 10.894 3.884 -21.706 1.00 94.62 91 MET A N 1
ATOM 728 C CA . MET A 1 91 ? 11.518 5.220 -21.672 1.00 94.62 91 MET A CA 1
ATOM 729 C C . MET A 1 91 ? 12.988 5.235 -22.127 1.00 94.62 91 MET A C 1
ATOM 731 O O . MET A 1 91 ? 13.566 6.307 -22.256 1.00 94.62 91 MET A O 1
ATOM 735 N N . HIS A 1 92 ? 13.602 4.067 -22.355 1.00 94.94 92 HIS A N 1
ATOM 736 C CA . HIS A 1 92 ? 14.972 3.970 -22.875 1.00 94.94 92 HIS A CA 1
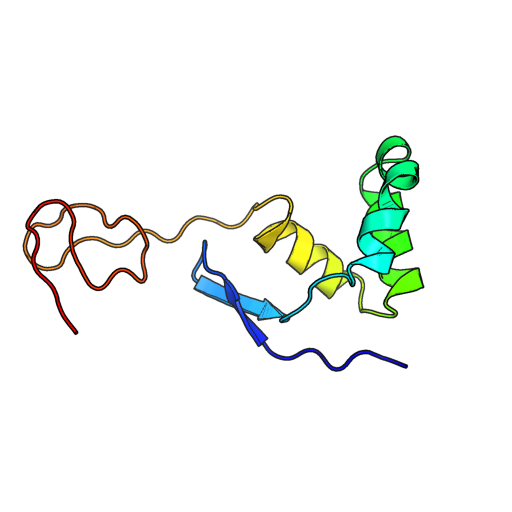ATOM 737 C C . HIS A 1 92 ? 15.014 3.986 -24.408 1.00 94.94 92 HIS A C 1
ATOM 739 O O . HIS A 1 92 ? 15.847 4.672 -24.988 1.00 94.94 92 HIS A O 1
ATOM 745 N N . CYS A 1 93 ? 14.133 3.221 -25.066 1.00 96.00 93 CYS A N 1
ATOM 746 C CA . CYS A 1 93 ? 14.112 3.077 -26.528 1.00 96.00 93 CYS A CA 1
ATOM 747 C C . CYS A 1 93 ? 12.830 3.603 -27.191 1.00 96.00 93 CYS A C 1
ATOM 749 O O . CYS A 1 93 ? 12.687 3.492 -28.406 1.00 96.00 93 CYS A O 1
ATOM 751 N N . PHE A 1 94 ? 11.888 4.130 -26.401 1.00 95.25 94 PHE A N 1
ATOM 752 C CA . PHE A 1 94 ? 10.617 4.724 -26.841 1.00 95.25 94 PHE A CA 1
ATOM 753 C C . PHE A 1 94 ? 9.686 3.795 -27.636 1.00 95.25 94 PHE A C 1
ATOM 755 O O . PHE A 1 94 ? 8.671 4.246 -28.160 1.00 95.25 94 PHE A O 1
ATOM 762 N N . LYS A 1 95 ? 9.984 2.489 -27.691 1.00 93.94 95 LYS A N 1
ATOM 763 C CA . LYS A 1 95 ? 9.086 1.478 -28.259 1.00 93.94 95 LYS A CA 1
ATOM 764 C C . LYS A 1 95 ? 7.849 1.303 -27.382 1.00 93.94 95 LYS A C 1
ATOM 766 O O . LYS A 1 95 ? 7.960 1.273 -26.155 1.00 93.94 95 LYS A O 1
ATOM 771 N N . ASP A 1 96 ? 6.714 1.141 -28.047 1.00 93.44 96 ASP A N 1
ATOM 772 C CA . ASP A 1 96 ? 5.392 0.909 -27.471 1.00 93.44 96 ASP A CA 1
ATOM 773 C C . ASP A 1 96 ? 4.837 -0.426 -27.991 1.00 93.44 96 ASP A C 1
ATOM 775 O O . ASP A 1 96 ? 5.069 -0.784 -29.150 1.00 93.44 96 ASP A O 1
ATOM 779 N N . TRP A 1 97 ? 4.155 -1.175 -27.131 1.00 90.88 97 TRP A N 1
ATOM 780 C CA . TRP A 1 97 ? 3.504 -2.446 -27.439 1.00 90.88 97 TRP A CA 1
ATOM 781 C C . TRP A 1 97 ? 2.100 -2.449 -26.818 1.00 90.88 97 TRP A C 1
ATOM 783 O O . TRP A 1 97 ? 1.889 -2.830 -25.663 1.00 90.88 97 TRP A O 1
ATOM 793 N N . HIS A 1 98 ? 1.130 -1.958 -27.586 1.00 80.50 98 HIS A N 1
ATOM 794 C CA . HIS A 1 98 ? -0.270 -1.887 -27.169 1.00 80.50 98 HIS A CA 1
ATOM 795 C C . HIS A 1 98 ? -0.956 -3.250 -27.117 1.00 80.50 98 HIS A C 1
ATOM 797 O O . HIS A 1 98 ? -0.771 -4.050 -28.057 1.00 80.50 98 HIS A O 1
#

Secondary structure (DSSP, 8-state):
-PPP--EEE-TTT--EEE-----HHHHHT-HHHHTT-HHHHHHHHHHHHT--HHHHHHHIIIIIS--SPPP--B-TTT-PBPSSTT-SB-TTT--B--

Sequence (98 aa):
MIRELGHRLCDRCGDTITRYCPSVETFSLLGPFHDQGKQAVLDELVRREGVDPNIVLEYFRHRMFPECKPKVAHCAFCGGQLRTWKAKQCMHCFKDWH

Radius of gyration: 17.84 Å; chains: 1; bounding box: 39×22×49 Å

Foldseek 3Di:
DQDDWDWDAQQFARDIATNDDQDPVLVVPCVVQVVVHDVSSLVSSCVVNVYDSVNSVRCCCRPVPPVHHGDWDADPPPRHIDPGNPDQARPVPRDGDD

Organism: NCBI:txid117681